Protein AF-A0A948R6J7-F1 (afdb_monomer_lite)

Sequence (99 aa):
MRFAGYAALFDIPDAARDTIRRGAFARTLASQNAPLPLYWQHRPDQPIGVIEQMSEDARGLRVIARIDRPDSRAAMLLSHGAVSGLSFGFRTRAARQSG

Structure (mmCIF, N/CA/C/O backbone):
data_AF-A0A948R6J7-F1
#
_entry.id   AF-A0A948R6J7-F1
#
loop_
_atom_site.group_PDB
_atom_site.id
_atom_site.type_symbol
_atom_site.label_atom_id
_atom_site.label_alt_id
_atom_site.label_comp_id
_atom_site.label_asym_id
_atom_site.label_entity_id
_atom_site.label_seq_id
_atom_site.pdbx_PDB_ins_code
_atom_site.Cartn_x
_atom_site.Cartn_y
_atom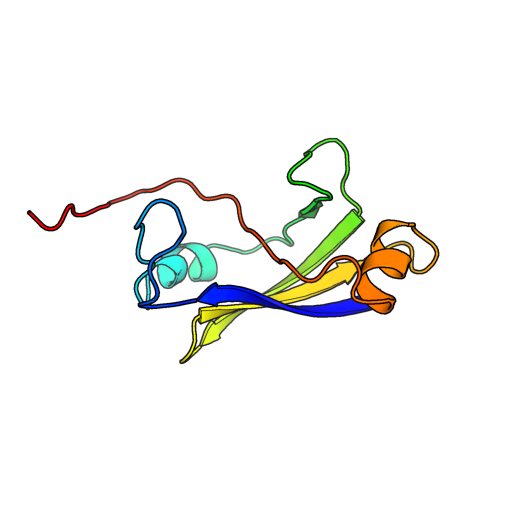_site.Cartn_z
_atom_site.occupancy
_atom_site.B_iso_or_equiv
_atom_site.auth_seq_id
_atom_site.auth_comp_id
_atom_site.auth_asym_id
_atom_site.auth_atom_id
_atom_site.pdbx_PDB_model_num
ATOM 1 N N . MET A 1 1 ? 2.070 -3.945 -14.946 1.00 91.69 1 MET A N 1
ATOM 2 C CA . MET A 1 1 ? 0.687 -4.413 -14.674 1.00 91.69 1 MET A CA 1
ATOM 3 C C . MET A 1 1 ? 0.035 -3.482 -13.661 1.00 91.69 1 MET A C 1
ATOM 5 O O . MET A 1 1 ? 0.726 -3.097 -12.728 1.00 91.69 1 MET A O 1
ATOM 9 N N . ARG A 1 2 ? -1.238 -3.099 -13.829 1.00 94.25 2 ARG A N 1
ATOM 10 C CA . ARG A 1 2 ? -1.975 -2.268 -12.857 1.00 94.25 2 ARG A CA 1
ATOM 11 C C . ARG A 1 2 ? -3.008 -3.091 -12.109 1.00 94.25 2 ARG A C 1
ATOM 13 O O . ARG A 1 2 ? -3.594 -3.996 -12.694 1.00 94.25 2 ARG A O 1
ATOM 20 N N . PHE A 1 3 ? -3.237 -2.752 -10.850 1.00 93.06 3 PHE A N 1
ATOM 21 C CA . PHE A 1 3 ? -4.263 -3.377 -10.027 1.00 93.06 3 PHE A CA 1
ATOM 22 C C . PHE A 1 3 ? -4.789 -2.393 -8.980 1.00 93.06 3 PHE A C 1
ATOM 24 O O . PHE A 1 3 ? -4.167 -1.365 -8.700 1.00 93.06 3 PHE A O 1
ATOM 31 N N . ALA A 1 4 ? -5.949 -2.715 -8.415 1.00 93.69 4 ALA A N 1
ATOM 32 C CA . ALA A 1 4 ? -6.545 -1.967 -7.322 1.00 93.69 4 ALA A CA 1
ATOM 33 C C . ALA A 1 4 ? -6.996 -2.920 -6.217 1.00 93.69 4 ALA A C 1
ATOM 35 O O . ALA A 1 4 ? -7.399 -4.050 -6.491 1.00 93.69 4 ALA A O 1
ATOM 36 N N . GLY A 1 5 ? -6.956 -2.451 -4.975 1.00 93.19 5 GLY A N 1
ATOM 37 C CA . GLY A 1 5 ? -7.438 -3.213 -3.831 1.00 93.19 5 GLY A CA 1
ATOM 38 C C . GLY A 1 5 ? -7.464 -2.386 -2.554 1.00 93.19 5 GLY A C 1
ATOM 39 O O . GLY A 1 5 ? -7.167 -1.191 -2.566 1.00 93.19 5 GLY A O 1
ATOM 40 N N . TYR A 1 6 ? -7.846 -3.030 -1.457 1.00 93.31 6 TYR A N 1
ATOM 41 C CA . TYR A 1 6 ? -7.905 -2.407 -0.140 1.00 93.31 6 TYR A CA 1
ATOM 42 C C . TYR A 1 6 ? -6.686 -2.818 0.675 1.00 93.31 6 TYR A C 1
ATOM 44 O O . TYR A 1 6 ? -6.463 -4.007 0.880 1.00 93.31 6 TYR A O 1
ATOM 52 N N . ALA A 1 7 ? -5.913 -1.834 1.133 1.00 92.00 7 ALA A N 1
ATOM 53 C CA . ALA A 1 7 ? -4.806 -2.072 2.058 1.00 92.00 7 ALA A CA 1
ATOM 54 C C . ALA A 1 7 ? -5.299 -2.193 3.508 1.00 92.00 7 ALA A C 1
ATOM 56 O O . ALA A 1 7 ? -4.714 -2.913 4.307 1.00 92.00 7 ALA A O 1
ATOM 57 N N . ALA A 1 8 ? -6.400 -1.517 3.829 1.00 92.06 8 ALA A N 1
ATOM 58 C CA . ALA A 1 8 ? -7.079 -1.589 5.114 1.00 92.06 8 ALA A CA 1
ATOM 59 C C . ALA A 1 8 ? -8.588 -1.589 4.886 1.00 92.06 8 ALA A C 1
ATOM 61 O O . ALA A 1 8 ? -9.069 -0.842 4.032 1.00 92.06 8 ALA A O 1
ATOM 62 N N . LEU A 1 9 ? -9.327 -2.369 5.671 1.00 92.69 9 LEU A N 1
ATOM 63 C CA . LEU A 1 9 ? -10.781 -2.256 5.774 1.00 92.69 9 LEU A CA 1
ATOM 64 C C . LEU A 1 9 ? -11.125 -1.517 7.066 1.00 92.69 9 LEU A C 1
ATOM 66 O O . LEU A 1 9 ? -10.493 -1.742 8.097 1.00 92.69 9 LEU A O 1
ATOM 70 N N . PHE A 1 10 ? -12.103 -0.619 7.003 1.00 94.38 10 PHE A N 1
ATOM 71 C CA . PHE A 1 10 ? -12.546 0.115 8.181 1.00 94.38 10 PHE A CA 1
ATOM 72 C C . PHE A 1 10 ? -13.510 -0.702 9.019 1.00 94.38 10 PHE A C 1
ATOM 74 O O . PHE A 1 10 ? -14.323 -1.452 8.485 1.00 94.38 10 PHE A O 1
ATOM 81 N N . ASP A 1 11 ? -13.438 -0.495 10.333 1.00 93.19 11 ASP A N 1
ATOM 82 C CA . ASP A 1 11 ? -14.370 -1.056 11.313 1.00 93.19 11 ASP A CA 1
ATOM 83 C C . ASP A 1 11 ? -14.405 -2.602 11.332 1.00 93.19 11 ASP A C 1
ATOM 85 O O . ASP A 1 11 ? -15.329 -3.201 11.879 1.00 93.19 11 ASP A O 1
ATOM 89 N N . ILE A 1 12 ? -13.374 -3.247 10.772 1.00 91.06 12 ILE A N 1
ATOM 90 C CA . ILE A 1 12 ? -13.155 -4.696 10.802 1.00 91.06 12 ILE A CA 1
ATOM 91 C C . ILE A 1 12 ? -11.877 -4.963 11.608 1.00 91.06 12 ILE A C 1
ATOM 93 O O . ILE A 1 12 ? -10.822 -4.453 11.221 1.00 91.06 12 ILE A O 1
ATOM 97 N N . PRO A 1 13 ? -11.946 -5.737 12.707 1.00 87.00 13 PRO A N 1
ATOM 98 C CA . P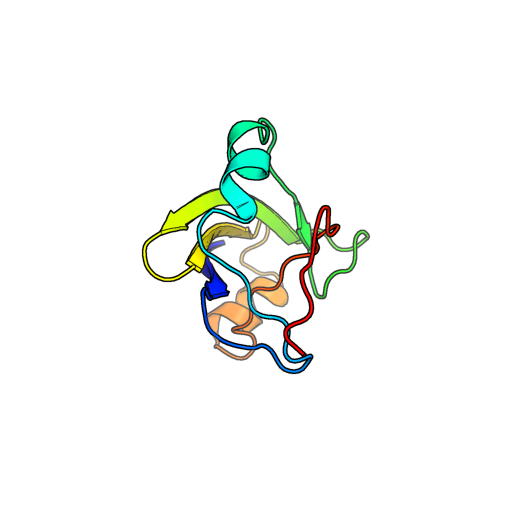RO A 1 13 ? -10.765 -6.125 13.465 1.00 87.00 13 PRO A CA 1
ATOM 99 C C . PRO A 1 13 ? -9.842 -7.004 12.622 1.00 87.00 13 PRO A C 1
ATOM 101 O O . PRO A 1 13 ? -10.301 -7.951 11.977 1.00 87.00 13 PRO A O 1
ATOM 104 N N . ASP A 1 14 ? -8.546 -6.720 12.652 1.00 82.81 14 ASP A N 1
ATOM 105 C CA . ASP A 1 14 ? -7.543 -7.627 12.105 1.00 82.81 14 ASP A CA 1
ATOM 106 C C . ASP A 1 14 ? -7.223 -8.785 13.075 1.00 82.81 14 ASP A C 1
ATOM 108 O O . ASP A 1 14 ? -7.830 -8.937 14.141 1.00 82.81 14 ASP A O 1
ATOM 112 N N . ALA A 1 15 ? -6.260 -9.634 12.710 1.00 79.50 15 ALA A N 1
ATOM 113 C CA . ALA A 1 15 ? -5.844 -10.769 13.537 1.00 79.50 15 ALA A CA 1
ATOM 114 C C . ALA A 1 15 ? -5.241 -10.353 14.896 1.00 79.50 15 ALA A C 1
ATOM 116 O O . ALA A 1 15 ? -5.268 -11.145 15.838 1.00 79.50 15 ALA A O 1
ATOM 117 N N . ALA A 1 16 ? -4.727 -9.124 15.011 1.00 79.94 16 ALA A N 1
ATOM 118 C CA . ALA A 1 16 ? -4.227 -8.539 16.252 1.00 79.94 16 ALA A CA 1
ATOM 119 C C . ALA A 1 16 ? -5.328 -7.808 17.048 1.00 79.94 16 ALA A C 1
ATOM 121 O O . ALA A 1 16 ? -5.055 -7.287 18.127 1.00 79.94 16 ALA A O 1
ATOM 122 N N . ARG A 1 17 ? -6.580 -7.833 16.560 1.00 83.31 17 ARG A N 1
ATOM 123 C CA . ARG A 1 17 ? -7.749 -7.101 17.080 1.00 83.31 17 ARG A CA 1
ATOM 124 C C . ARG A 1 17 ? -7.635 -5.582 16.959 1.00 83.31 17 ARG A C 1
ATOM 126 O O . ARG A 1 17 ? -8.431 -4.865 17.570 1.00 83.31 17 ARG A O 1
ATOM 133 N N . ASP A 1 18 ? -6.726 -5.089 16.127 1.00 86.00 18 ASP A N 1
ATOM 134 C CA . ASP A 1 18 ? -6.682 -3.674 15.801 1.00 86.00 18 ASP A CA 1
ATOM 135 C C . ASP A 1 18 ? -7.806 -3.348 14.817 1.00 86.00 18 ASP A C 1
ATOM 137 O O . ASP A 1 18 ? -8.062 -4.066 13.850 1.00 86.00 18 ASP A O 1
ATOM 141 N N . THR A 1 19 ? -8.523 -2.257 15.085 1.00 91.00 19 THR A N 1
ATOM 142 C CA . THR A 1 19 ? -9.608 -1.780 14.224 1.00 91.00 19 THR A CA 1
ATOM 143 C C . THR A 1 19 ? -9.259 -0.412 13.675 1.00 91.00 19 THR A C 1
ATOM 145 O O . THR A 1 19 ? -9.145 0.571 14.412 1.00 91.00 19 THR A O 1
ATOM 148 N N . ILE A 1 20 ? -9.142 -0.330 12.356 1.00 92.44 20 ILE A N 1
ATOM 149 C CA . ILE A 1 20 ? -8.851 0.924 11.673 1.00 92.44 20 ILE A CA 1
ATOM 150 C C . ILE A 1 20 ? -10.157 1.692 11.493 1.00 92.44 20 ILE A C 1
ATOM 152 O O . ILE A 1 20 ? -11.147 1.162 10.992 1.00 92.44 20 ILE A O 1
ATOM 156 N N . ARG A 1 21 ? -10.164 2.959 11.907 1.00 94.38 21 ARG A N 1
ATOM 157 C CA . ARG A 1 21 ? -11.336 3.836 11.811 1.00 94.38 21 ARG A CA 1
ATOM 158 C C . ARG A 1 21 ? -11.261 4.704 10.560 1.00 94.38 21 ARG A C 1
ATOM 160 O O . ARG A 1 21 ? -10.178 5.075 10.114 1.00 94.38 21 ARG A O 1
ATOM 167 N N . ARG A 1 22 ? -12.423 5.087 10.036 1.00 94.19 22 ARG A N 1
ATOM 168 C CA . ARG A 1 22 ? -12.538 6.106 8.980 1.00 94.19 22 ARG A CA 1
ATOM 169 C C . ARG A 1 22 ? -11.834 7.395 9.399 1.00 94.19 22 ARG A C 1
ATOM 171 O O . ARG A 1 22 ? -11.957 7.809 10.552 1.00 94.19 22 ARG A O 1
ATOM 178 N N . GLY A 1 23 ? -11.123 8.031 8.473 1.00 93.62 23 GLY A N 1
ATOM 179 C CA . GLY A 1 23 ? -10.358 9.244 8.755 1.00 93.62 23 GLY A CA 1
ATOM 180 C C . GLY A 1 23 ? -8.996 8.987 9.402 1.00 93.62 23 GLY A C 1
ATOM 181 O O . GLY A 1 23 ? -8.242 9.942 9.600 1.00 93.62 23 GLY A O 1
ATOM 182 N N . ALA A 1 24 ? -8.642 7.732 9.713 1.00 92.88 24 ALA A N 1
ATOM 183 C CA . ALA A 1 24 ? -7.332 7.396 10.270 1.00 92.88 24 ALA A CA 1
ATOM 184 C C . ALA A 1 24 ? -6.185 7.787 9.326 1.00 92.88 24 ALA A C 1
ATOM 186 O O . ALA A 1 24 ? -5.110 8.166 9.796 1.00 92.88 24 ALA A O 1
ATOM 187 N N . PHE A 1 25 ? -6.413 7.751 8.008 1.00 93.31 25 PHE A N 1
ATOM 188 C CA . PHE A 1 25 ? -5.412 8.110 7.006 1.00 93.31 25 PHE A CA 1
ATOM 189 C C . PHE A 1 25 ? -5.579 9.524 6.453 1.00 93.31 25 PHE A C 1
ATOM 191 O O . PHE A 1 25 ? -4.647 10.011 5.816 1.00 93.31 25 PHE A O 1
ATOM 198 N N . ALA A 1 26 ? -6.694 10.214 6.719 1.00 92.88 26 ALA A N 1
ATOM 199 C CA . ALA A 1 26 ? -7.012 11.519 6.131 1.00 92.88 26 ALA A CA 1
ATOM 200 C C . ALA A 1 26 ? -5.857 12.530 6.230 1.00 92.88 26 ALA A C 1
ATOM 202 O O . ALA A 1 26 ? -5.491 13.166 5.244 1.00 92.88 26 ALA A O 1
ATOM 203 N N . ARG A 1 27 ? -5.219 12.633 7.404 1.00 91.88 27 ARG A N 1
ATOM 204 C CA . ARG A 1 27 ? -4.070 13.533 7.596 1.00 91.88 27 ARG A CA 1
ATOM 205 C C . ARG A 1 27 ? -2.853 13.104 6.775 1.00 91.88 27 ARG A C 1
ATOM 207 O O . ARG A 1 27 ? -2.197 13.958 6.190 1.00 91.88 27 ARG A O 1
ATOM 214 N N . THR A 1 28 ? -2.541 11.810 6.756 1.00 89.75 28 THR A N 1
ATOM 215 C CA . THR A 1 28 ? -1.397 11.272 6.006 1.00 89.75 28 THR A CA 1
ATOM 216 C C . THR A 1 28 ? -1.596 11.498 4.514 1.00 89.75 28 THR A C 1
ATOM 218 O O . THR A 1 28 ? -0.703 12.039 3.870 1.00 89.75 28 THR A O 1
ATOM 221 N N . LEU A 1 29 ? -2.784 11.180 3.994 1.00 92.12 29 LEU A N 1
ATOM 222 C CA . LEU A 1 29 ? -3.148 11.380 2.592 1.00 92.12 29 LEU A CA 1
ATOM 223 C C . LEU A 1 29 ? -3.091 12.856 2.189 1.00 92.12 29 LEU A C 1
ATOM 225 O O . LEU A 1 29 ? -2.546 13.165 1.138 1.00 92.12 29 LEU A O 1
ATOM 229 N N . ALA A 1 30 ? -3.561 13.770 3.044 1.00 91.56 30 ALA A N 1
ATOM 230 C CA . ALA A 1 30 ? -3.474 15.208 2.783 1.00 91.56 30 ALA A CA 1
ATOM 231 C C . ALA A 1 30 ? -2.027 15.733 2.715 1.00 91.56 30 ALA A C 1
ATOM 233 O O . ALA A 1 30 ? -1.769 16.748 2.077 1.00 91.56 30 ALA A O 1
ATOM 234 N N . SER A 1 31 ? -1.083 15.060 3.381 1.00 89.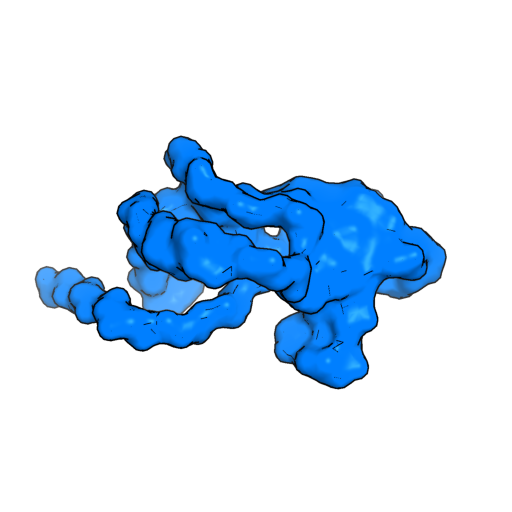50 31 SER A N 1
ATOM 235 C CA . SER A 1 31 ? 0.345 15.408 3.353 1.00 89.50 31 SER A CA 1
ATOM 236 C C . SER A 1 31 ? 1.168 14.605 2.338 1.00 89.50 31 SER A C 1
ATOM 238 O O . SER A 1 31 ? 2.356 14.879 2.159 1.00 89.50 31 SER A O 1
ATOM 240 N N . GLN A 1 32 ? 0.576 13.586 1.708 1.00 85.81 32 GLN A N 1
ATOM 241 C CA . GLN A 1 32 ? 1.285 12.661 0.832 1.00 85.81 32 GLN A CA 1
ATOM 242 C C . GLN A 1 32 ? 1.434 13.270 -0.565 1.00 85.81 32 GLN A C 1
ATOM 244 O O . GLN A 1 32 ? 0.545 13.164 -1.401 1.00 85.81 32 GLN A O 1
ATOM 249 N N . ASN A 1 33 ? 2.599 13.863 -0.825 1.00 80.69 33 ASN A N 1
ATOM 250 C CA . ASN A 1 33 ? 2.881 14.570 -2.082 1.00 80.69 33 ASN A CA 1
ATOM 251 C C . ASN A 1 33 ? 3.829 13.807 -3.025 1.00 80.69 33 ASN A C 1
ATOM 253 O O . ASN A 1 33 ? 4.156 14.299 -4.101 1.00 80.69 33 ASN A O 1
ATOM 257 N N . ALA A 1 34 ? 4.292 12.621 -2.621 1.00 83.50 34 ALA A N 1
ATOM 258 C CA . ALA A 1 34 ? 5.218 11.796 -3.396 1.00 83.50 34 ALA A CA 1
ATOM 259 C C . ALA A 1 34 ? 4.654 10.385 -3.642 1.00 83.50 34 ALA A C 1
ATOM 261 O O . ALA A 1 34 ? 3.927 9.872 -2.783 1.00 83.50 34 ALA A O 1
ATOM 262 N N . PRO A 1 35 ? 5.003 9.728 -4.765 1.00 83.88 35 PRO A N 1
ATOM 263 C CA . PRO A 1 35 ? 4.692 8.317 -4.976 1.00 83.88 35 PRO A CA 1
ATOM 264 C C . PRO A 1 35 ? 5.281 7.450 -3.859 1.00 83.88 35 PRO A C 1
ATOM 266 O O . PRO A 1 35 ? 6.419 7.667 -3.439 1.00 83.88 35 PRO A O 1
ATOM 269 N N . LEU A 1 36 ? 4.524 6.452 -3.396 1.00 90.75 36 LEU A N 1
ATOM 270 C CA . LEU A 1 36 ? 5.036 5.460 -2.450 1.00 90.75 36 LEU A CA 1
ATOM 271 C C . LEU A 1 36 ? 5.535 4.215 -3.194 1.00 90.75 36 LEU A C 1
ATOM 273 O O . LEU A 1 36 ? 4.904 3.795 -4.168 1.00 90.75 36 LEU A O 1
ATOM 277 N N . PRO A 1 37 ? 6.636 3.596 -2.745 1.00 92.56 37 PRO A N 1
ATOM 278 C CA . PRO A 1 37 ? 7.097 2.335 -3.306 1.00 92.56 37 PRO A CA 1
ATOM 279 C C . PRO A 1 37 ? 6.124 1.198 -2.969 1.00 92.56 37 PRO A C 1
ATOM 281 O O . PRO A 1 37 ? 5.608 1.105 -1.855 1.00 92.56 37 PRO A O 1
ATOM 284 N N . LEU A 1 38 ? 5.899 0.310 -3.936 1.00 93.69 38 LEU A N 1
ATOM 285 C CA . LEU A 1 38 ? 5.236 -0.973 -3.727 1.00 93.69 38 LEU A CA 1
ATOM 286 C C . LEU A 1 38 ? 6.312 -2.029 -3.459 1.00 93.69 38 LEU A C 1
ATOM 288 O O . LEU A 1 38 ? 7.109 -2.334 -4.348 1.00 93.69 38 LEU A O 1
ATOM 292 N N . TYR A 1 39 ? 6.321 -2.599 -2.257 1.00 93.31 39 TYR A N 1
ATOM 293 C CA . TYR A 1 39 ? 7.286 -3.626 -1.860 1.00 93.31 39 TYR A CA 1
ATOM 294 C C . TYR A 1 39 ? 6.715 -5.035 -1.969 1.00 93.31 39 TYR A C 1
ATOM 296 O O . TYR A 1 39 ? 5.537 -5.274 -1.699 1.00 93.31 39 TYR A O 1
ATOM 304 N N . TRP A 1 40 ? 7.578 -5.992 -2.300 1.00 91.62 40 TRP A N 1
ATOM 305 C CA . TRP A 1 40 ? 7.257 -7.406 -2.158 1.00 91.62 40 TRP A CA 1
ATOM 306 C C . TRP A 1 40 ? 7.457 -7.853 -0.710 1.00 91.62 40 TRP A C 1
ATOM 308 O O . TRP A 1 40 ? 8.531 -7.654 -0.151 1.00 91.62 40 TRP A O 1
ATOM 318 N N . GLN A 1 41 ? 6.441 -8.470 -0.098 1.00 87.88 41 GLN A N 1
ATOM 319 C CA . GLN A 1 41 ? 6.538 -9.071 1.245 1.00 87.88 41 GLN A CA 1
ATOM 320 C C . GLN A 1 41 ? 7.107 -8.117 2.322 1.00 87.88 41 GLN A C 1
ATOM 322 O O . GLN A 1 41 ? 7.872 -8.543 3.183 1.00 87.88 41 GLN A O 1
ATOM 327 N N . HIS A 1 42 ? 6.775 -6.818 2.255 1.00 85.75 42 HIS A N 1
ATOM 328 C CA . HIS A 1 42 ? 7.293 -5.768 3.157 1.00 85.75 42 HIS A CA 1
ATOM 329 C C . HIS A 1 42 ? 8.819 -5.603 3.173 1.00 85.75 42 HIS A C 1
ATOM 331 O O . HIS A 1 42 ? 9.363 -5.001 4.095 1.00 85.75 42 HIS A O 1
ATOM 337 N N . ARG A 1 43 ? 9.523 -6.105 2.155 1.00 86.94 43 ARG A N 1
ATOM 338 C CA . ARG A 1 43 ? 10.979 -6.004 2.047 1.00 86.94 43 ARG A CA 1
ATOM 339 C C . ARG A 1 43 ? 11.395 -4.697 1.362 1.00 86.94 43 ARG A C 1
ATOM 341 O O . ARG A 1 43 ? 11.156 -4.563 0.160 1.00 86.94 43 ARG A O 1
ATOM 348 N N . PRO A 1 44 ? 12.043 -3.746 2.069 1.00 89.06 44 PRO A N 1
ATOM 349 C CA . PRO A 1 44 ? 12.452 -2.469 1.476 1.00 89.06 44 PRO A CA 1
ATOM 350 C C . PRO A 1 44 ? 13.508 -2.620 0.374 1.00 89.06 44 PRO A C 1
ATOM 352 O O . PRO A 1 44 ? 13.602 -1.779 -0.513 1.00 89.06 44 PRO A O 1
ATOM 355 N N . ASP A 1 45 ? 14.281 -3.709 0.409 1.00 92.81 45 ASP A N 1
ATOM 356 C CA . ASP A 1 45 ? 15.255 -4.084 -0.618 1.00 92.81 45 ASP A CA 1
ATOM 357 C C . ASP A 1 45 ? 14.611 -4.732 -1.860 1.00 92.81 45 ASP A C 1
ATOM 359 O O . ASP A 1 45 ? 15.312 -5.062 -2.814 1.00 92.81 45 ASP A O 1
ATOM 363 N N . GLN A 1 46 ? 13.283 -4.912 -1.873 1.00 92.12 46 GLN A N 1
ATOM 364 C CA . GLN A 1 46 ? 12.536 -5.523 -2.978 1.00 92.12 46 GLN A CA 1
ATOM 365 C C . GLN A 1 46 ? 11.357 -4.652 -3.450 1.00 92.12 46 GLN A C 1
ATOM 367 O O . GLN A 1 46 ? 10.193 -5.065 -3.350 1.00 92.12 46 GLN A O 1
ATOM 372 N N . PRO A 1 47 ? 11.614 -3.443 -3.984 1.00 94.50 47 PRO A N 1
ATOM 373 C CA . PRO A 1 47 ? 10.587 -2.680 -4.680 1.00 94.50 47 PRO A CA 1
ATOM 374 C C . PRO A 1 47 ? 10.182 -3.402 -5.973 1.00 94.50 47 PRO A C 1
ATOM 376 O O . PRO A 1 47 ? 11.023 -3.787 -6.783 1.00 94.50 47 PRO A O 1
ATOM 379 N N . ILE A 1 48 ? 8.877 -3.582 -6.168 1.00 94.94 48 ILE A N 1
ATOM 380 C CA . ILE A 1 48 ? 8.293 -4.206 -7.368 1.00 94.94 48 ILE A CA 1
ATOM 381 C C . ILE A 1 48 ? 7.476 -3.222 -8.208 1.00 94.94 48 ILE A C 1
ATOM 383 O O . ILE A 1 48 ? 6.976 -3.581 -9.278 1.00 94.94 48 ILE A O 1
ATOM 387 N N . GLY A 1 49 ? 7.309 -1.992 -7.728 1.00 95.31 49 GLY A N 1
ATOM 388 C CA . GLY A 1 49 ? 6.546 -0.974 -8.424 1.00 95.31 49 GLY A CA 1
ATOM 389 C C . GLY A 1 49 ? 6.238 0.239 -7.565 1.00 95.31 49 GLY A C 1
ATOM 390 O O . GLY A 1 49 ? 6.935 0.535 -6.593 1.00 95.31 49 GLY A O 1
ATOM 391 N N . VAL A 1 50 ? 5.144 0.912 -7.906 1.00 95.69 50 VAL A N 1
ATOM 392 C CA . VAL A 1 50 ? 4.712 2.148 -7.251 1.00 95.69 50 VAL A CA 1
ATOM 393 C C . VAL A 1 50 ? 3.225 2.132 -6.934 1.00 95.69 50 VAL A C 1
ATOM 395 O O . VAL A 1 50 ? 2.410 1.553 -7.659 1.00 95.69 50 VAL A O 1
ATOM 398 N N . ILE A 1 51 ? 2.872 2.819 -5.857 1.00 94.75 51 ILE A N 1
ATOM 399 C CA . ILE A 1 51 ? 1.503 3.198 -5.550 1.00 94.75 51 ILE A CA 1
ATOM 400 C C . ILE A 1 51 ? 1.182 4.476 -6.327 1.00 94.75 51 ILE A C 1
ATOM 402 O O . ILE A 1 51 ? 1.783 5.522 -6.084 1.00 94.75 51 ILE A O 1
ATOM 406 N N . GLU A 1 52 ? 0.255 4.379 -7.279 1.00 93.31 52 GLU A N 1
ATOM 407 C CA . GLU A 1 52 ? -0.146 5.498 -8.139 1.00 93.31 52 GLU A CA 1
ATOM 408 C C . GLU A 1 52 ? -1.202 6.374 -7.452 1.00 93.31 52 GLU A C 1
ATOM 410 O O . GLU A 1 52 ? -1.174 7.592 -7.604 1.00 93.31 52 GLU A O 1
ATOM 415 N N . GLN A 1 53 ? -2.132 5.776 -6.695 1.00 92.94 53 GLN A N 1
ATOM 416 C CA . GLN A 1 53 ? -3.174 6.508 -5.965 1.00 92.94 53 GLN A CA 1
ATOM 417 C C . GLN A 1 53 ? -3.529 5.819 -4.647 1.00 92.94 53 GLN A C 1
ATOM 419 O O . GLN A 1 53 ? -3.555 4.588 -4.565 1.00 92.94 53 GLN A O 1
ATOM 424 N N . MET A 1 54 ? -3.866 6.621 -3.637 1.00 94.12 54 MET A N 1
ATOM 425 C CA . MET A 1 54 ? -4.428 6.168 -2.365 1.00 94.12 54 MET A CA 1
ATOM 426 C C . MET A 1 54 ? -5.552 7.100 -1.937 1.00 94.12 54 MET A C 1
ATOM 428 O O . MET A 1 54 ? -5.391 8.319 -1.970 1.00 94.12 54 MET A O 1
ATOM 432 N N . SER A 1 55 ? -6.671 6.532 -1.507 1.00 94.19 55 SER A N 1
ATOM 433 C CA . SER A 1 55 ? -7.799 7.295 -0.979 1.00 94.19 55 SER A CA 1
ATOM 434 C C . SER A 1 55 ? -8.583 6.482 0.043 1.00 94.19 55 SER A C 1
ATOM 436 O O . SER A 1 55 ? -8.638 5.255 -0.027 1.00 94.19 55 SER A O 1
ATOM 438 N N . GLU A 1 56 ? -9.204 7.164 1.000 1.00 96.12 56 GLU A N 1
ATOM 439 C CA . GLU A 1 56 ? -10.222 6.545 1.848 1.00 96.12 56 GLU A CA 1
ATOM 440 C C . GLU A 1 56 ? -11.568 6.556 1.116 1.00 96.12 56 GLU A C 1
ATOM 442 O O . GLU A 1 56 ? -11.919 7.536 0.457 1.00 96.12 56 GLU A O 1
ATOM 447 N N . ASP A 1 57 ? -12.330 5.474 1.245 1.00 95.38 57 ASP A N 1
ATOM 448 C CA . ASP A 1 57 ? -13.718 5.403 0.798 1.00 95.38 57 ASP A CA 1
ATOM 449 C C . ASP A 1 57 ? -14.638 4.848 1.901 1.00 95.38 57 ASP A C 1
ATOM 451 O O . ASP A 1 57 ? -14.269 4.720 3.072 1.00 95.38 57 ASP A O 1
ATOM 455 N N . ALA A 1 58 ? -15.880 4.521 1.534 1.00 94.56 58 ALA A N 1
ATOM 456 C CA . ALA A 1 58 ? -16.849 3.973 2.469 1.00 94.56 58 ALA A CA 1
ATOM 457 C C . ALA A 1 58 ? -16.458 2.591 3.037 1.00 94.56 58 ALA A C 1
ATOM 459 O O . ALA A 1 58 ? -17.059 2.162 4.016 1.00 94.56 58 ALA A O 1
ATOM 460 N N . ARG A 1 59 ? -15.477 1.890 2.479 1.00 95.06 59 ARG A N 1
ATOM 461 C CA . ARG A 1 59 ? -15.070 0.546 2.894 1.00 95.06 59 ARG A CA 1
ATOM 462 C C . ARG A 1 59 ? -13.702 0.528 3.570 1.00 95.06 59 ARG A C 1
ATOM 464 O O . ARG A 1 59 ? -13.506 -0.268 4.486 1.00 95.06 59 ARG A O 1
ATOM 471 N N . GLY A 1 60 ? -12.759 1.358 3.136 1.00 95.31 60 GLY A N 1
ATOM 472 C CA . GLY A 1 60 ? -11.384 1.267 3.616 1.00 95.31 60 GLY A CA 1
ATOM 473 C C . GLY A 1 60 ? -10.407 2.224 2.945 1.00 95.31 60 GLY A C 1
ATOM 474 O O . GLY A 1 60 ? -10.795 3.173 2.266 1.00 95.31 60 GLY A O 1
ATOM 475 N N . LEU A 1 61 ? -9.116 1.931 3.111 1.00 95.44 61 LEU A N 1
ATOM 476 C CA . LEU A 1 61 ? -8.038 2.574 2.363 1.00 95.44 61 LEU A CA 1
ATOM 477 C C . LEU A 1 61 ? -7.868 1.857 1.021 1.00 95.44 61 LEU A C 1
ATOM 479 O O . LEU A 1 61 ? -7.292 0.764 0.954 1.00 95.44 61 LEU A O 1
ATOM 483 N N . ARG A 1 62 ? -8.381 2.470 -0.043 1.00 95.31 62 ARG A N 1
ATOM 484 C CA . ARG A 1 62 ? -8.277 1.973 -1.412 1.00 95.31 62 ARG A CA 1
ATOM 485 C C . ARG A 1 62 ? -6.964 2.427 -2.039 1.00 95.31 62 ARG A C 1
ATOM 487 O O . ARG A 1 62 ? -6.571 3.587 -1.937 1.00 95.31 62 ARG A O 1
ATOM 494 N N . VAL A 1 63 ? -6.313 1.505 -2.735 1.00 95.00 63 VAL A N 1
ATOM 495 C CA . VAL A 1 63 ? -5.011 1.699 -3.370 1.00 95.00 63 VAL A CA 1
ATOM 496 C C . VAL A 1 63 ? -5.101 1.318 -4.843 1.00 95.00 63 VAL A C 1
ATOM 498 O O . VAL A 1 63 ? -5.687 0.290 -5.185 1.00 95.00 63 VAL A O 1
ATOM 501 N N . ILE A 1 64 ? -4.504 2.135 -5.712 1.00 94.75 64 ILE A N 1
ATOM 502 C CA . ILE A 1 64 ? -4.200 1.789 -7.104 1.00 94.75 64 ILE A CA 1
ATOM 503 C C . ILE A 1 64 ? -2.685 1.742 -7.242 1.00 94.75 64 ILE A C 1
ATOM 505 O O . ILE A 1 64 ? -1.996 2.703 -6.897 1.00 94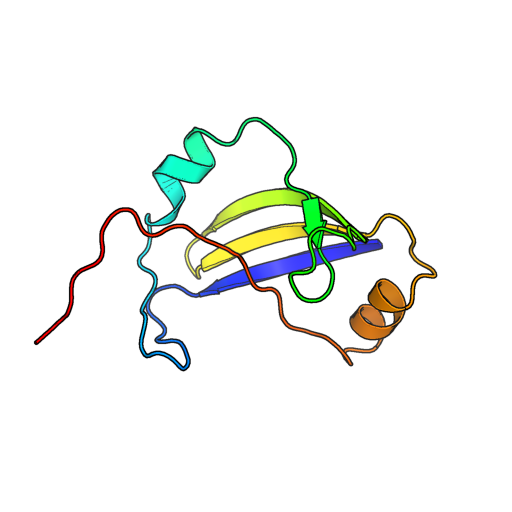.75 64 ILE A O 1
ATOM 509 N N . ALA A 1 65 ? -2.167 0.631 -7.754 1.00 94.75 65 ALA A N 1
ATOM 510 C CA . ALA A 1 65 ? -0.738 0.405 -7.866 1.00 94.75 65 ALA A CA 1
ATOM 511 C C . ALA A 1 65 ? -0.356 -0.176 -9.227 1.00 94.75 65 ALA A C 1
ATOM 513 O O . ALA A 1 65 ? -1.160 -0.803 -9.928 1.00 94.75 65 ALA A O 1
ATOM 514 N N . ARG A 1 66 ? 0.913 0.015 -9.579 1.00 95.19 66 ARG A N 1
ATOM 515 C CA . ARG A 1 66 ? 1.520 -0.496 -10.802 1.00 95.19 66 ARG A CA 1
ATOM 516 C C . ARG A 1 66 ? 2.772 -1.288 -10.464 1.00 95.19 66 ARG A C 1
ATOM 518 O O . ARG A 1 66 ? 3.684 -0.755 -9.848 1.00 95.19 66 ARG A O 1
ATOM 525 N N . ILE A 1 67 ? 2.821 -2.536 -10.922 1.00 95.19 67 ILE A N 1
ATOM 526 C CA . ILE A 1 67 ? 4.037 -3.356 -10.957 1.00 95.19 67 ILE A CA 1
ATOM 527 C C . ILE A 1 67 ? 4.817 -3.011 -12.226 1.00 95.19 67 ILE A C 1
ATOM 529 O O . ILE A 1 67 ? 4.244 -3.052 -13.326 1.00 95.19 67 ILE A O 1
ATOM 533 N N . ASP A 1 68 ? 6.103 -2.693 -12.064 1.00 95.38 68 ASP A N 1
ATOM 534 C CA . ASP A 1 68 ? 6.981 -2.207 -13.138 1.00 95.38 68 ASP A CA 1
ATOM 535 C C . ASP A 1 68 ? 7.293 -3.292 -14.171 1.00 95.38 68 ASP A C 1
ATOM 537 O O . ASP A 1 68 ? 7.300 -3.012 -15.367 1.00 95.38 68 ASP A O 1
ATOM 541 N N . ARG A 1 69 ? 7.489 -4.536 -13.714 1.00 94.62 69 ARG A N 1
ATOM 542 C CA . ARG A 1 69 ? 7.813 -5.709 -14.541 1.00 94.62 69 ARG A CA 1
ATOM 543 C C . ARG A 1 69 ? 6.627 -6.677 -14.619 1.00 94.62 69 ARG A C 1
ATOM 545 O O . ARG A 1 69 ? 6.411 -7.437 -13.670 1.00 94.62 69 ARG A O 1
ATOM 552 N N . PRO A 1 70 ? 5.813 -6.647 -15.692 1.00 90.00 70 PRO A N 1
ATOM 553 C CA . PRO A 1 70 ? 4.634 -7.510 -15.828 1.00 90.00 70 PRO A CA 1
ATOM 554 C C . PRO A 1 70 ? 4.960 -9.009 -15.899 1.00 90.00 70 PRO A C 1
ATOM 556 O O . PRO A 1 70 ? 4.111 -9.824 -15.570 1.00 90.00 70 PRO A O 1
ATOM 559 N N . ASP A 1 71 ? 6.179 -9.351 -16.304 1.00 92.19 71 ASP A N 1
ATOM 560 C CA . ASP A 1 71 ? 6.752 -10.698 -16.376 1.00 92.19 71 ASP A CA 1
ATOM 561 C C . ASP A 1 71 ? 7.377 -11.167 -15.049 1.00 92.19 71 ASP A C 1
ATOM 563 O O . ASP A 1 71 ? 7.848 -12.297 -14.931 1.00 92.19 71 ASP A O 1
ATOM 567 N N . SER A 1 72 ? 7.390 -10.314 -14.020 1.00 93.44 72 SER A N 1
ATOM 568 C CA . SER A 1 72 ? 7.925 -10.683 -12.711 1.00 93.44 72 SER A CA 1
ATOM 569 C C . SER A 1 72 ? 7.087 -11.764 -12.025 1.00 93.44 72 SER A C 1
ATOM 571 O O . SER A 1 72 ? 5.863 -11.824 -12.161 1.00 93.44 72 SER A O 1
ATOM 573 N N . ARG A 1 73 ? 7.739 -12.554 -11.162 1.00 91.88 73 ARG A N 1
ATOM 574 C CA . ARG A 1 73 ? 7.063 -13.532 -10.294 1.00 91.88 73 ARG A CA 1
ATOM 575 C C . ARG A 1 73 ? 5.911 -12.906 -9.502 1.00 91.88 73 ARG A C 1
ATOM 577 O O . ARG A 1 73 ? 4.869 -13.534 -9.362 1.00 91.88 73 ARG A O 1
ATOM 584 N N . ALA A 1 74 ? 6.081 -11.682 -8.999 1.00 90.94 74 ALA A N 1
ATOM 585 C CA . ALA A 1 74 ? 5.037 -10.976 -8.258 1.00 90.94 74 ALA A CA 1
ATOM 586 C C . ALA A 1 74 ? 3.801 -10.703 -9.132 1.00 90.94 74 ALA A C 1
ATOM 588 O O . ALA A 1 74 ? 2.679 -10.972 -8.706 1.00 90.94 74 ALA A O 1
ATOM 589 N N . ALA A 1 75 ? 4.005 -10.228 -10.366 1.00 91.69 75 ALA A N 1
ATOM 590 C CA . ALA A 1 75 ? 2.914 -9.989 -11.305 1.00 91.69 75 ALA A CA 1
ATOM 591 C C . ALA A 1 75 ? 2.194 -11.286 -11.692 1.00 91.69 75 ALA A C 1
ATOM 593 O O . ALA A 1 75 ? 0.966 -11.330 -11.654 1.00 91.69 75 ALA A O 1
ATOM 594 N N . MET A 1 76 ? 2.945 -12.353 -11.978 1.00 92.81 76 MET A N 1
ATOM 595 C CA . MET A 1 76 ? 2.372 -13.662 -12.296 1.00 92.81 76 MET A CA 1
ATOM 596 C C . MET A 1 76 ? 1.544 -14.218 -11.133 1.00 92.81 76 MET A C 1
ATOM 598 O O . MET A 1 76 ? 0.381 -14.569 -11.324 1.00 92.81 76 MET A O 1
ATOM 602 N N . LEU A 1 77 ? 2.102 -14.252 -9.917 1.00 91.19 77 LEU A N 1
ATOM 603 C CA . LEU A 1 77 ? 1.402 -14.765 -8.734 1.00 91.19 77 LEU A CA 1
ATOM 604 C C . LEU A 1 77 ? 0.120 -13.982 -8.435 1.00 91.19 77 LEU A C 1
ATOM 606 O O . LEU A 1 77 ? -0.890 -14.590 -8.088 1.00 91.19 77 LEU A O 1
ATOM 610 N N . LEU A 1 78 ? 0.147 -12.658 -8.607 1.00 89.19 78 LEU A N 1
ATOM 611 C CA . LEU A 1 78 ? -1.042 -11.822 -8.467 1.00 89.19 78 LEU A CA 1
ATOM 612 C C . LEU A 1 78 ? -2.072 -12.121 -9.568 1.00 89.19 78 LEU A C 1
ATOM 614 O O . LEU A 1 78 ? -3.250 -12.295 -9.270 1.00 89.19 78 LEU A O 1
ATOM 618 N N . SER A 1 79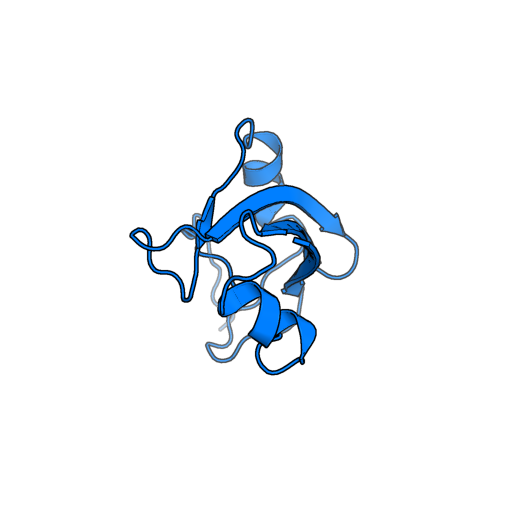 ? -1.641 -12.250 -10.828 1.00 87.44 79 SER A N 1
ATOM 619 C CA . SER A 1 79 ? -2.538 -12.551 -11.955 1.00 87.44 79 SER A CA 1
ATOM 620 C C . SER A 1 79 ? -3.204 -13.930 -11.859 1.00 87.44 79 SER A C 1
ATOM 622 O O . SER A 1 79 ? -4.343 -14.091 -12.286 1.00 87.44 79 SER A O 1
ATOM 624 N N . HIS A 1 80 ? -2.530 -14.905 -11.243 1.00 90.81 80 HIS A N 1
ATOM 625 C CA . HIS A 1 80 ? -3.068 -16.242 -10.985 1.00 90.81 80 HIS A CA 1
ATOM 626 C C . HIS A 1 80 ? -3.869 -16.337 -9.676 1.00 90.81 80 HIS A C 1
ATOM 628 O O . HIS A 1 80 ? -4.332 -17.419 -9.327 1.00 90.81 80 HIS A O 1
ATOM 634 N N . GLY A 1 81 ? -4.005 -15.241 -8.919 1.00 84.50 81 GLY A N 1
ATOM 635 C CA . GLY A 1 81 ? -4.689 -15.233 -7.622 1.00 84.50 81 GLY A CA 1
ATOM 636 C C . GLY A 1 81 ? -3.952 -15.984 -6.506 1.00 84.50 81 GLY A C 1
ATOM 637 O O . GLY A 1 81 ? -4.495 -16.140 -5.416 1.00 84.50 81 GLY A O 1
ATOM 638 N N . ALA A 1 82 ? -2.712 -16.423 -6.746 1.00 83.62 82 ALA A N 1
ATOM 639 C CA . ALA A 1 82 ? -1.869 -17.086 -5.751 1.00 83.62 82 ALA A CA 1
ATOM 640 C C . ALA A 1 82 ? -1.389 -16.118 -4.654 1.00 83.62 82 ALA A C 1
ATOM 642 O O . ALA A 1 82 ? -1.028 -16.546 -3.559 1.00 83.62 82 ALA A O 1
ATOM 643 N N . VAL A 1 83 ? -1.394 -14.812 -4.938 1.00 79.38 83 VAL A N 1
ATOM 644 C CA . VAL A 1 83 ? -1.267 -13.741 -3.945 1.00 79.38 83 VAL A CA 1
ATOM 645 C C . VAL A 1 83 ? -2.396 -12.743 -4.166 1.00 79.38 83 VAL A C 1
ATOM 647 O O . VAL A 1 83 ? -2.596 -12.278 -5.283 1.00 79.38 83 VAL A O 1
ATOM 650 N N . SER A 1 84 ? -3.124 -12.406 -3.103 1.00 77.44 84 SER A N 1
ATOM 651 C CA . SER A 1 84 ? -4.301 -11.523 -3.159 1.00 77.44 84 SER A CA 1
ATOM 652 C C . SER A 1 84 ? -4.302 -10.418 -2.098 1.00 77.44 84 SER A C 1
ATOM 654 O O . SER A 1 84 ? -5.151 -9.528 -2.133 1.00 77.44 84 SER A O 1
ATOM 656 N N . GLY A 1 85 ? -3.359 -10.455 -1.154 1.00 73.44 85 GLY A N 1
ATOM 657 C CA . GLY A 1 85 ? -3.289 -9.505 -0.049 1.00 73.44 85 GLY A CA 1
ATOM 658 C C . GLY A 1 85 ? -2.532 -8.231 -0.414 1.00 73.44 85 GLY A C 1
ATOM 659 O O . GLY A 1 85 ? -1.392 -8.289 -0.873 1.00 73.44 85 GLY A O 1
ATOM 660 N N . LEU A 1 86 ? -3.143 -7.078 -0.141 1.00 81.19 86 LEU A N 1
ATOM 661 C CA . LEU A 1 86 ? -2.448 -5.805 0.018 1.00 81.19 86 LEU A CA 1
ATOM 662 C C . LEU A 1 86 ? -2.310 -5.527 1.511 1.00 81.19 86 LEU A C 1
ATOM 664 O O . LEU A 1 86 ? -3.272 -5.638 2.263 1.00 81.19 86 LEU A O 1
ATOM 668 N N . SER A 1 87 ? -1.107 -5.164 1.930 1.00 79.38 87 SER A N 1
ATOM 669 C CA . SER A 1 87 ? -0.800 -4.814 3.310 1.00 79.38 87 SER A CA 1
ATOM 670 C C . SER A 1 87 ? -0.021 -3.505 3.317 1.00 79.38 87 SER A C 1
ATOM 672 O O . SER A 1 87 ? 0.647 -3.171 2.338 1.00 79.38 87 SER A O 1
ATOM 674 N N . PHE A 1 88 ? -0.127 -2.745 4.402 1.00 77.56 88 PHE A N 1
ATOM 675 C CA . PHE A 1 88 ? 0.508 -1.442 4.542 1.00 77.56 88 PHE A CA 1
ATOM 676 C C . PHE A 1 88 ? 1.290 -1.383 5.851 1.00 77.56 88 PHE A C 1
ATOM 678 O O . PHE A 1 88 ? 0.842 -1.864 6.890 1.00 77.56 88 PHE A O 1
ATOM 685 N N . GLY A 1 89 ? 2.471 -0.774 5.791 1.00 76.06 89 GLY A N 1
ATOM 686 C CA . GLY A 1 89 ? 3.201 -0.367 6.983 1.00 76.06 89 GLY A CA 1
ATOM 687 C C . GLY A 1 89 ? 2.679 0.981 7.470 1.00 76.06 89 GLY A C 1
ATOM 688 O O . GLY A 1 89 ? 2.459 1.891 6.669 1.00 76.06 89 GLY A O 1
ATOM 689 N N . PHE A 1 90 ? 2.501 1.134 8.778 1.00 75.06 90 PHE A N 1
ATOM 690 C CA . PHE A 1 90 ? 2.121 2.405 9.385 1.00 75.06 90 PHE A CA 1
ATOM 691 C C . PHE A 1 90 ? 2.901 2.655 10.671 1.00 75.06 90 PHE A C 1
ATOM 693 O O . PHE A 1 90 ? 3.452 1.745 11.286 1.00 75.06 90 PHE A O 1
ATOM 700 N N . ARG A 1 91 ? 2.935 3.923 11.084 1.00 76.62 91 ARG A N 1
ATOM 701 C CA . ARG A 1 91 ? 3.381 4.324 12.415 1.00 76.62 91 ARG A CA 1
ATOM 702 C C . ARG A 1 91 ? 2.201 4.953 13.140 1.00 76.62 91 ARG A C 1
ATOM 704 O O . ARG A 1 91 ? 1.708 6.003 12.727 1.00 76.62 91 ARG A O 1
ATOM 711 N N . THR A 1 92 ? 1.751 4.306 14.207 1.00 74.50 92 THR A N 1
ATOM 712 C CA . THR A 1 92 ? 0.617 4.762 15.014 1.00 74.50 92 THR A CA 1
ATOM 713 C C . THR A 1 92 ? 0.940 6.095 15.681 1.00 74.50 92 THR A C 1
ATOM 715 O O . THR A 1 92 ? 1.948 6.220 16.371 1.00 74.50 92 THR A O 1
ATOM 718 N N . ARG A 1 93 ? 0.085 7.106 15.479 1.00 77.25 93 ARG A N 1
ATOM 719 C CA . ARG A 1 93 ? 0.195 8.404 16.174 1.00 77.25 93 ARG A CA 1
ATOM 720 C C . ARG A 1 93 ? -0.666 8.475 17.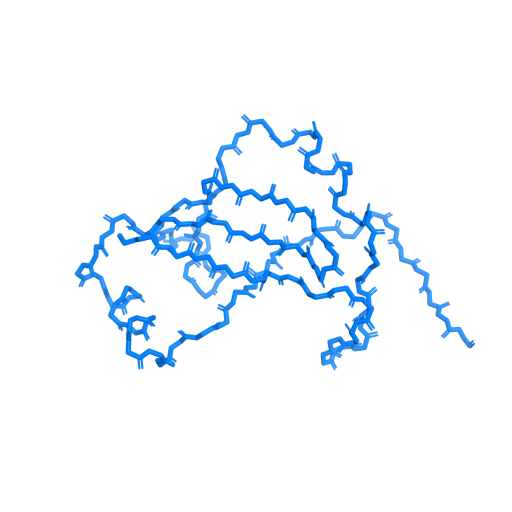429 1.00 77.25 93 ARG A C 1
ATOM 722 O O . ARG A 1 93 ? -0.295 9.148 18.380 1.00 77.25 93 ARG A O 1
ATOM 729 N N . ALA A 1 94 ? -1.814 7.809 17.405 1.00 75.31 94 ALA A N 1
ATOM 730 C CA . ALA A 1 94 ? -2.726 7.675 18.527 1.00 75.31 94 ALA A CA 1
ATOM 731 C C . ALA A 1 94 ? -3.487 6.355 18.373 1.00 75.31 94 ALA A C 1
ATOM 733 O O . ALA A 1 94 ? -3.890 6.005 17.265 1.00 75.31 94 ALA A O 1
ATOM 734 N N . ALA A 1 95 ? -3.680 5.648 19.479 1.00 79.31 95 ALA A N 1
ATOM 735 C CA . ALA A 1 95 ? -4.538 4.477 19.575 1.00 79.31 95 ALA A CA 1
ATOM 736 C C . ALA A 1 95 ? -5.322 4.566 20.884 1.00 79.31 95 ALA A C 1
ATOM 738 O O . ALA A 1 95 ? -4.833 5.121 21.869 1.00 79.31 95 ALA A O 1
ATOM 739 N N . ARG A 1 96 ? -6.543 4.033 20.890 1.00 79.50 96 ARG A N 1
ATOM 740 C CA . ARG A 1 96 ? -7.354 3.902 22.099 1.00 79.50 96 ARG A CA 1
ATOM 741 C C . ARG A 1 96 ? -7.652 2.427 22.300 1.00 79.50 96 ARG A C 1
ATOM 743 O O . ARG A 1 96 ? -8.196 1.795 21.402 1.00 79.50 96 ARG A O 1
ATOM 750 N N . GLN A 1 97 ? -7.301 1.904 23.467 1.00 71.56 97 GLN A N 1
ATOM 751 C CA . GLN A 1 97 ? -7.740 0.581 23.890 1.00 71.56 97 GLN A CA 1
ATOM 752 C C . GLN A 1 97 ? -9.157 0.710 24.451 1.00 71.56 97 GLN A C 1
ATOM 754 O O . GLN A 1 97 ? -9.415 1.552 25.314 1.00 71.56 97 GLN A O 1
ATOM 759 N N . SER A 1 98 ? -10.081 -0.085 23.923 1.00 64.50 98 SER A N 1
ATOM 760 C CA . SER A 1 98 ? -11.389 -0.281 24.542 1.00 64.50 98 SER A CA 1
ATOM 761 C C . SER A 1 98 ? -11.211 -1.335 25.634 1.00 64.50 98 SER A C 1
ATOM 763 O O . SER A 1 98 ? -10.891 -2.478 25.312 1.00 64.50 98 SER A O 1
ATOM 765 N N . GLY A 1 99 ? -11.319 -0.916 26.897 1.00 46.62 99 GLY A N 1
ATOM 766 C CA . GLY A 1 99 ? -11.410 -1.812 28.054 1.00 46.62 99 GLY A CA 1
ATOM 767 C C . GLY A 1 99 ? -12.832 -2.301 28.274 1.00 46.62 99 GLY A C 1
ATOM 768 O O . GLY A 1 99 ? -13.762 -1.581 27.840 1.00 46.62 99 GLY A O 1
#

Radius of gyration: 14.45 Å; chains: 1; bounding box: 32×32×44 Å

Secondary structure (DSSP, 8-state):
-EEEEEEEETT-B-TT--BPPTTTTHHHHHH--SPEEEESTT-TT-EEEEEEEEEE-SSEEEEEEEES-TTSHHHHHHHTTS----------S------

Foldseek 3Di:
DKDKDAQDWAPDQDPVRDGHHPPNCVVVQVVDPDWDFDADPPDPVGGQWTFPDWDQDPTHIMTMIDGPDCPDPVNVCVVVVVDDHRHDDDDDPDDDDDD

pLDDT: mean 88.48, std 8.07, range [46.62, 96.12]